Protein AF-A0A1Q7B4Y8-F1 (afdb_monomer_lite)

Structure (mmCIF, N/CA/C/O backbone):
data_AF-A0A1Q7B4Y8-F1
#
_entry.id   AF-A0A1Q7B4Y8-F1
#
loop_
_atom_site.group_PDB
_atom_site.id
_atom_site.type_symbol
_atom_site.label_atom_id
_atom_site.label_alt_id
_atom_site.label_comp_id
_atom_site.label_asym_id
_atom_site.label_entity_id
_atom_site.label_seq_id
_atom_site.pdbx_PDB_ins_code
_atom_site.Cartn_x
_atom_site.Cartn_y
_atom_site.Cartn_z
_atom_site.occupancy
_atom_site.B_iso_or_equiv
_atom_site.auth_seq_id
_atom_site.auth_comp_id
_atom_site.auth_asym_id
_atom_site.auth_atom_id
_atom_site.pdbx_PDB_model_num
ATOM 1 N N . MET A 1 1 ? -0.428 3.684 6.755 1.00 85.50 1 MET A N 1
ATOM 2 C CA . MET A 1 1 ? 0.853 3.391 6.069 1.00 85.50 1 MET A CA 1
ATOM 3 C C . MET A 1 1 ? 0.685 2.388 4.930 1.00 85.50 1 MET A C 1
ATOM 5 O O . MET A 1 1 ? 0.871 2.777 3.789 1.00 85.50 1 MET A O 1
ATOM 9 N N . VAL A 1 2 ? 0.308 1.123 5.188 1.00 94.19 2 VAL A N 1
ATOM 10 C CA . VAL A 1 2 ? 0.015 0.146 4.109 1.00 94.19 2 VAL A CA 1
ATOM 11 C C . VAL A 1 2 ? -1.157 0.606 3.240 1.00 94.19 2 VAL A C 1
ATOM 13 O O . VAL A 1 2 ? -1.044 0.617 2.018 1.00 94.19 2 VAL A O 1
ATOM 16 N N . TYR A 1 3 ? -2.246 1.049 3.875 1.00 95.25 3 TYR A N 1
ATOM 17 C CA . TYR A 1 3 ? -3.404 1.618 3.186 1.00 95.25 3 TYR A CA 1
ATOM 18 C C . TYR A 1 3 ? -3.018 2.764 2.246 1.00 95.25 3 TYR A C 1
ATOM 20 O O . TYR A 1 3 ? -3.350 2.728 1.067 1.00 95.25 3 TYR A O 1
ATOM 28 N N . ASP A 1 4 ? -2.235 3.725 2.741 1.00 94.75 4 ASP A N 1
ATOM 29 C CA . ASP A 1 4 ? -1.799 4.887 1.962 1.00 94.75 4 ASP A CA 1
ATOM 30 C C . ASP A 1 4 ? -1.002 4.469 0.723 1.00 94.75 4 ASP A C 1
ATOM 32 O O . ASP A 1 4 ? -1.268 4.954 -0.373 1.00 94.75 4 ASP A O 1
ATOM 36 N N . VAL A 1 5 ? -0.083 3.505 0.861 1.00 96.00 5 VAL A N 1
ATOM 37 C CA . VAL A 1 5 ? 0.650 2.947 -0.286 1.00 96.00 5 VAL A CA 1
ATOM 38 C C . VAL A 1 5 ? -0.314 2.312 -1.290 1.00 96.00 5 VAL A C 1
ATOM 40 O O . VAL A 1 5 ? -0.226 2.602 -2.481 1.00 96.00 5 VAL A O 1
ATOM 43 N N . LEU A 1 6 ? -1.273 1.498 -0.839 1.00 95.50 6 LEU A N 1
ATOM 44 C CA . LEU A 1 6 ? -2.258 0.862 -1.723 1.00 95.50 6 LEU A CA 1
ATOM 45 C C . LEU A 1 6 ? -3.207 1.868 -2.400 1.00 95.50 6 LEU A C 1
ATOM 47 O O . LEU A 1 6 ? -3.705 1.584 -3.491 1.00 95.50 6 LEU A O 1
ATOM 51 N N . CYS A 1 7 ? -3.439 3.031 -1.789 1.00 94.25 7 CYS A N 1
ATOM 52 C CA . CYS A 1 7 ? -4.194 4.141 -2.372 1.00 94.25 7 CYS A CA 1
ATOM 53 C C . CYS A 1 7 ? -3.372 4.919 -3.411 1.00 94.25 7 CYS A C 1
ATOM 55 O O . CYS A 1 7 ? -3.886 5.250 -4.476 1.00 94.25 7 CYS A O 1
ATOM 57 N N . VAL A 1 8 ? -2.077 5.159 -3.181 1.00 94.12 8 VAL A N 1
ATOM 58 C CA . VAL A 1 8 ? -1.213 5.860 -4.157 1.00 94.12 8 VAL A CA 1
ATOM 59 C C . VAL A 1 8 ? -1.120 5.103 -5.486 1.00 94.12 8 VAL A C 1
ATOM 61 O O . VAL A 1 8 ? -1.126 5.705 -6.569 1.00 94.12 8 VAL A O 1
ATOM 64 N N . VAL A 1 9 ? -1.070 3.772 -5.407 1.00 91.06 9 VAL A N 1
ATOM 65 C CA . VAL A 1 9 ? -0.946 2.867 -6.560 1.00 91.06 9 VAL A CA 1
ATOM 66 C C . VAL A 1 9 ? -2.313 2.588 -7.229 1.00 91.06 9 VAL A C 1
ATOM 68 O O . VAL A 1 9 ? -2.398 1.834 -8.194 1.00 91.06 9 VAL A O 1
ATOM 71 N N . GLN A 1 10 ? -3.402 3.218 -6.765 1.00 80.12 10 GLN A N 1
ATOM 72 C CA . GLN A 1 10 ? -4.763 3.013 -7.283 1.00 80.12 10 GLN A CA 1
ATOM 73 C C . GLN A 1 10 ? -4.984 3.581 -8.685 1.00 80.12 10 GLN A C 1
ATOM 75 O O . GLN A 1 10 ? -5.627 2.951 -9.518 1.00 80.12 10 GLN A O 1
ATOM 80 N N . VAL A 1 11 ? -4.489 4.794 -8.929 1.00 70.31 11 VAL A N 1
ATOM 81 C CA . VAL A 1 11 ? -4.833 5.563 -10.137 1.00 70.31 11 VAL A CA 1
ATOM 82 C C . VAL A 1 11 ? -3.977 5.146 -11.331 1.00 70.31 11 VAL A C 1
ATOM 84 O O . VAL A 1 11 ? -4.390 5.254 -12.481 1.00 70.31 11 VAL A O 1
ATOM 87 N N . ARG A 1 12 ? -2.743 4.727 -11.057 1.00 84.81 12 ARG A N 1
ATOM 88 C CA . ARG A 1 12 ? -1.720 4.388 -12.047 1.00 84.81 12 ARG A CA 1
ATOM 89 C C . ARG A 1 12 ? -0.507 3.802 -11.326 1.00 84.81 12 ARG A C 1
ATOM 91 O O . ARG A 1 12 ? -0.295 4.161 -10.159 1.00 84.81 12 ARG A O 1
ATOM 98 N N . PRO A 1 13 ? 0.310 2.991 -12.022 1.00 91.19 13 PRO A N 1
ATOM 99 C CA . PRO A 1 13 ? 1.602 2.562 -11.512 1.00 91.19 13 PRO A CA 1
ATOM 100 C C . PRO A 1 13 ? 2.393 3.736 -10.918 1.00 91.19 13 PRO A C 1
ATOM 102 O O . PRO A 1 13 ? 2.299 4.877 -11.389 1.00 91.19 13 PRO A O 1
ATOM 105 N N . ALA A 1 14 ? 3.127 3.483 -9.840 1.00 93.50 14 ALA A N 1
ATOM 106 C CA . ALA A 1 14 ? 3.824 4.531 -9.102 1.00 93.50 14 ALA A CA 1
ATOM 107 C C . ALA A 1 14 ? 5.276 4.148 -8.835 1.00 93.50 14 ALA A C 1
ATOM 109 O O . ALA A 1 14 ? 5.568 3.013 -8.479 1.00 93.50 14 ALA A O 1
ATOM 110 N N . SER A 1 15 ? 6.200 5.097 -8.964 1.00 94.38 15 SER A N 1
ATOM 111 C CA . SER A 1 15 ? 7.588 4.899 -8.542 1.00 94.38 15 SER A CA 1
ATOM 112 C C . SER A 1 15 ? 7.712 4.925 -7.011 1.00 94.38 15 SER A C 1
ATOM 114 O O . SER A 1 15 ? 6.892 5.544 -6.327 1.00 94.38 15 SER A O 1
ATOM 116 N N . LYS A 1 16 ? 8.784 4.328 -6.458 1.00 94.62 16 LYS A N 1
ATOM 117 C CA . LYS A 1 16 ? 9.088 4.389 -5.007 1.00 94.62 16 LYS A CA 1
ATOM 118 C C . LYS A 1 16 ? 9.090 5.834 -4.496 1.00 94.62 16 LYS A C 1
ATOM 120 O O . LYS A 1 16 ? 8.553 6.104 -3.429 1.00 94.62 16 LYS A O 1
ATOM 125 N N . TYR A 1 17 ? 9.640 6.763 -5.280 1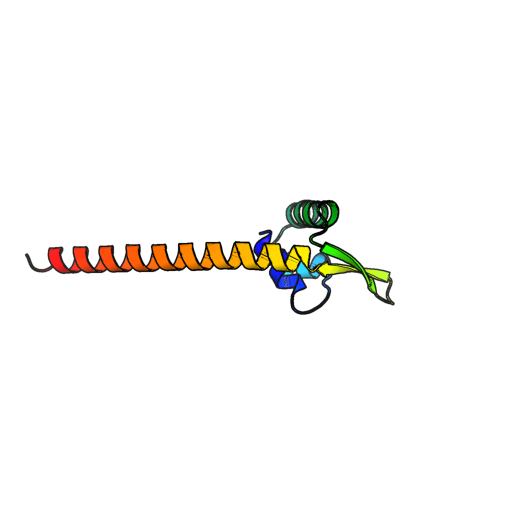.00 94.38 17 TYR A N 1
ATOM 126 C CA . TYR A 1 17 ? 9.686 8.181 -4.924 1.00 94.38 17 TYR A CA 1
ATOM 127 C C . TYR A 1 17 ? 8.289 8.797 -4.790 1.00 94.38 17 TYR A C 1
ATOM 129 O O . TYR A 1 17 ? 7.989 9.419 -3.775 1.00 94.38 17 TYR A O 1
ATOM 137 N N . ARG A 1 18 ? 7.400 8.572 -5.767 1.00 93.94 18 ARG A N 1
ATOM 138 C CA . ARG A 1 18 ? 6.022 9.080 -5.703 1.00 93.94 18 ARG A CA 1
ATOM 139 C C . ARG A 1 18 ? 5.272 8.512 -4.496 1.0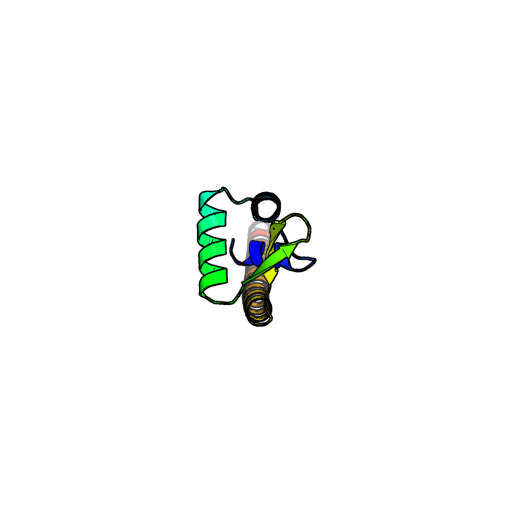0 93.94 18 ARG A C 1
ATOM 141 O O . ARG A 1 18 ? 4.586 9.256 -3.803 1.00 93.94 18 ARG A O 1
ATOM 148 N N . ILE A 1 19 ? 5.459 7.221 -4.217 1.00 95.44 19 ILE A N 1
ATOM 149 C CA . ILE A 1 19 ? 4.889 6.557 -3.038 1.00 95.44 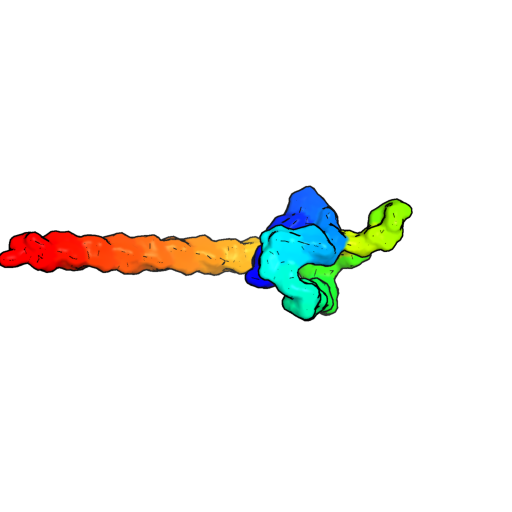19 ILE A CA 1
ATOM 150 C C . ILE A 1 19 ? 5.390 7.211 -1.749 1.00 95.44 19 ILE A C 1
ATOM 152 O O . ILE A 1 19 ? 4.580 7.537 -0.889 1.00 95.44 19 ILE A O 1
ATOM 156 N N . MET A 1 20 ? 6.695 7.466 -1.628 1.00 96.69 20 MET A N 1
ATOM 157 C CA . MET A 1 20 ? 7.262 8.161 -0.467 1.00 96.69 20 MET A CA 1
ATOM 158 C C . MET A 1 20 ? 6.636 9.543 -0.257 1.00 96.69 20 MET A C 1
ATOM 160 O O . MET A 1 20 ? 6.252 9.873 0.863 1.00 96.69 20 MET A O 1
ATOM 164 N N . CYS A 1 21 ? 6.499 10.333 -1.325 1.00 95.56 21 CYS A N 1
ATOM 165 C CA . CYS A 1 21 ? 5.942 11.681 -1.246 1.00 95.56 21 CYS A CA 1
ATOM 166 C C . CYS A 1 21 ? 4.453 11.686 -0.870 1.00 95.56 21 CYS A C 1
ATOM 168 O O . CYS A 1 21 ? 4.059 12.405 0.045 1.00 95.56 21 CYS A O 1
ATOM 170 N N . GLU A 1 22 ? 3.627 10.889 -1.552 1.00 95.19 22 GLU A N 1
ATOM 171 C CA . GLU A 1 22 ? 2.170 10.911 -1.363 1.00 95.19 22 GLU A CA 1
ATOM 172 C C . GLU A 1 22 ? 1.739 10.191 -0.074 1.00 95.19 22 GLU A C 1
ATOM 174 O O . GLU A 1 22 ? 0.877 10.692 0.646 1.00 95.19 22 GLU A O 1
ATOM 179 N N . ALA A 1 23 ? 2.385 9.073 0.279 1.00 95.12 23 ALA A N 1
ATOM 180 C CA . ALA A 1 23 ? 2.114 8.346 1.524 1.00 95.12 23 ALA A CA 1
ATOM 181 C C . ALA A 1 23 ? 2.898 8.893 2.735 1.00 95.12 23 ALA A C 1
ATOM 183 O O . ALA A 1 23 ? 2.816 8.325 3.825 1.00 95.12 23 ALA A O 1
ATOM 184 N N . LYS A 1 24 ? 3.659 9.987 2.559 1.00 96.62 24 LYS A N 1
ATOM 185 C CA . LYS A 1 24 ? 4.463 10.653 3.603 1.00 96.62 24 LYS A CA 1
ATOM 186 C C . LYS A 1 24 ? 5.403 9.690 4.341 1.00 96.62 24 LYS A C 1
ATOM 188 O O . LYS A 1 24 ? 5.515 9.721 5.565 1.00 96.62 24 LYS A O 1
ATOM 193 N N . LEU A 1 25 ? 6.075 8.825 3.584 1.00 96.19 25 LEU A N 1
ATOM 194 C CA . LEU A 1 25 ? 6.989 7.812 4.107 1.00 96.19 25 LEU A CA 1
ATOM 195 C C . LEU A 1 25 ? 8.440 8.254 3.945 1.00 96.19 25 LEU A C 1
ATOM 197 O O . LEU A 1 25 ? 8.837 8.772 2.899 1.00 96.19 25 LEU A O 1
ATOM 201 N N . ASN A 1 26 ? 9.265 7.963 4.949 1.00 96.62 26 ASN A N 1
ATOM 202 C CA . ASN A 1 26 ? 10.711 8.003 4.762 1.00 96.62 26 ASN A CA 1
ATOM 203 C C . ASN A 1 26 ? 11.194 6.796 3.930 1.00 96.62 26 ASN A C 1
ATOM 205 O O . ASN A 1 26 ? 10.442 5.858 3.654 1.00 96.62 26 ASN A O 1
ATOM 209 N N . PHE A 1 27 ? 12.465 6.820 3.523 1.00 94.88 27 PHE A N 1
ATOM 210 C CA . PHE A 1 27 ? 13.030 5.793 2.645 1.00 94.88 27 PHE A CA 1
ATOM 211 C C . PHE A 1 27 ? 12.917 4.376 3.223 1.00 94.88 27 PHE A C 1
ATOM 213 O O . PHE A 1 27 ? 12.513 3.465 2.501 1.00 94.88 27 PHE A O 1
ATOM 220 N N . LEU A 1 28 ? 13.238 4.204 4.510 1.00 96.69 28 LEU A N 1
ATOM 221 C CA . LEU A 1 28 ? 13.249 2.901 5.177 1.00 96.69 28 LEU A CA 1
ATOM 222 C C . LEU A 1 28 ? 11.829 2.345 5.338 1.00 96.69 28 LEU A C 1
ATOM 224 O O . LEU A 1 28 ? 11.586 1.168 5.086 1.00 96.69 28 LEU A O 1
ATOM 228 N N . GLN A 1 29 ? 10.874 3.206 5.694 1.00 97.19 29 GLN A N 1
ATOM 229 C CA . GLN A 1 29 ? 9.460 2.840 5.770 1.00 97.19 29 GLN A CA 1
ATOM 230 C C . GLN A 1 29 ? 8.927 2.402 4.407 1.00 97.19 29 GLN A C 1
ATOM 232 O O . GLN A 1 29 ? 8.275 1.365 4.306 1.00 97.19 29 GLN A O 1
ATOM 237 N N . ALA A 1 30 ? 9.214 3.175 3.356 1.00 96.69 30 ALA A N 1
ATOM 238 C CA . ALA A 1 30 ? 8.793 2.826 2.008 1.00 96.69 30 ALA A CA 1
ATOM 239 C C . ALA A 1 30 ? 9.430 1.513 1.547 1.00 96.69 30 ALA A C 1
ATOM 241 O O . ALA A 1 30 ? 8.742 0.676 0.983 1.00 96.69 30 ALA A O 1
ATOM 242 N N . GLU A 1 31 ? 10.716 1.300 1.811 1.00 96.19 31 GLU A N 1
ATOM 243 C CA . GLU A 1 31 ? 11.399 0.053 1.465 1.00 96.19 31 GLU A CA 1
ATOM 244 C C . GLU A 1 31 ? 10.781 -1.169 2.145 1.00 96.19 31 GLU A C 1
ATOM 246 O O . GLU A 1 31 ? 10.419 -2.123 1.459 1.00 96.19 31 GLU A O 1
ATOM 251 N N . GLY A 1 32 ? 10.582 -1.109 3.464 1.00 97.75 32 GLY A N 1
ATOM 252 C CA . GLY A 1 32 ? 9.988 -2.212 4.218 1.00 97.75 32 GLY A CA 1
ATOM 253 C C . GLY A 1 32 ? 8.563 -2.532 3.768 1.00 97.75 32 GLY A C 1
ATOM 254 O O . GLY A 1 32 ? 8.232 -3.694 3.547 1.00 97.75 32 GLY A O 1
ATOM 255 N N . ILE A 1 33 ? 7.725 -1.508 3.573 1.00 97.50 33 ILE A N 1
ATOM 256 C CA . ILE A 1 33 ? 6.331 -1.702 3.145 1.00 97.50 33 ILE A CA 1
ATOM 257 C C . ILE A 1 33 ? 6.261 -2.237 1.715 1.00 97.50 33 ILE A C 1
ATOM 259 O O . ILE A 1 33 ? 5.466 -3.133 1.439 1.00 97.50 33 ILE A O 1
ATOM 263 N N . LEU A 1 34 ? 7.077 -1.707 0.802 1.00 97.12 34 LEU A N 1
ATOM 264 C CA . LEU A 1 34 ? 7.074 -2.152 -0.589 1.00 97.12 34 LEU A CA 1
ATOM 265 C C . LEU A 1 34 ? 7.576 -3.589 -0.712 1.00 97.12 34 LEU A C 1
ATOM 267 O O . LEU A 1 34 ? 6.944 -4.357 -1.432 1.00 97.12 34 LEU A O 1
ATOM 271 N N . SER A 1 35 ? 8.636 -3.969 0.014 1.00 97.62 35 SER A N 1
ATOM 272 C CA . SER A 1 35 ? 9.084 -5.369 0.063 1.00 97.62 35 SER A CA 1
ATOM 273 C C . SER A 1 35 ? 7.975 -6.262 0.601 1.00 97.62 35 SER A C 1
ATOM 275 O O . SER A 1 35 ? 7.551 -7.178 -0.088 1.00 97.62 35 SER A O 1
ATOM 277 N N . PHE A 1 36 ? 7.406 -5.924 1.762 1.00 97.62 36 PHE A N 1
ATOM 278 C CA . PHE A 1 36 ? 6.321 -6.696 2.363 1.00 97.62 36 PHE A CA 1
ATOM 279 C C . PHE A 1 36 ? 5.144 -6.913 1.399 1.00 97.62 36 PHE A C 1
ATOM 281 O O . PHE A 1 36 ? 4.641 -8.030 1.274 1.00 97.62 36 PHE A O 1
ATOM 288 N N . LEU A 1 37 ? 4.700 -5.865 0.701 1.00 97.56 37 LEU A N 1
ATOM 289 C CA . LEU A 1 37 ? 3.575 -5.965 -0.226 1.00 97.56 37 LEU A CA 1
ATOM 290 C C . LEU A 1 37 ? 3.920 -6.729 -1.511 1.00 97.56 37 LEU A C 1
ATOM 292 O O . LEU A 1 37 ? 3.042 -7.409 -2.041 1.00 97.56 37 LEU A O 1
ATOM 296 N N . LEU A 1 38 ? 5.160 -6.641 -2.002 1.00 97.31 38 LEU A N 1
ATOM 297 C CA . LEU A 1 38 ? 5.645 -7.448 -3.125 1.00 97.31 38 LEU A CA 1
ATOM 298 C C . LEU A 1 38 ? 5.738 -8.929 -2.743 1.00 97.31 38 LEU A C 1
ATOM 300 O O . LEU A 1 38 ? 5.151 -9.771 -3.417 1.00 97.31 38 LEU A O 1
ATOM 304 N N . ASP A 1 39 ? 6.401 -9.235 -1.628 1.00 98.12 39 ASP A N 1
ATOM 305 C CA . ASP A 1 39 ? 6.648 -10.600 -1.147 1.00 98.12 39 ASP A CA 1
ATOM 306 C C . ASP A 1 39 ? 5.337 -11.352 -0.864 1.00 98.12 39 ASP A C 1
ATOM 308 O O . ASP A 1 39 ? 5.258 -12.572 -0.989 1.00 98.12 39 ASP A O 1
ATOM 312 N N . ASN A 1 40 ? 4.275 -10.612 -0.531 1.00 97.88 40 ASN A N 1
ATOM 313 C CA . ASN A 1 40 ? 2.941 -11.156 -0.286 1.00 97.88 40 ASN A CA 1
ATOM 314 C C . ASN A 1 40 ? 1.986 -11.032 -1.492 1.00 97.88 40 ASN A C 1
ATOM 316 O O . ASN A 1 40 ? 0.808 -11.387 -1.374 1.00 97.88 40 ASN A O 1
ATOM 320 N N . GLY A 1 41 ? 2.449 -10.551 -2.650 1.00 97.44 41 GLY A N 1
ATOM 321 C CA . GLY A 1 41 ? 1.671 -10.486 -3.896 1.00 97.44 41 GLY A CA 1
ATOM 322 C C . GLY A 1 41 ? 0.542 -9.449 -3.904 1.00 97.44 41 GLY A C 1
ATOM 323 O O . GLY A 1 41 ? -0.421 -9.582 -4.659 1.00 97.44 41 GLY A O 1
ATOM 324 N N . HIS A 1 42 ? 0.612 -8.431 -3.047 1.00 97.56 42 HIS A N 1
ATOM 325 C CA . HIS A 1 42 ? -0.311 -7.288 -3.053 1.00 97.56 42 HIS A CA 1
ATOM 326 C C . HIS A 1 42 ? 0.130 -6.189 -4.027 1.00 97.56 42 HIS A C 1
ATOM 328 O O . HIS A 1 42 ? -0.694 -5.403 -4.500 1.00 97.56 42 HIS A O 1
ATOM 334 N N . LEU A 1 43 ? 1.423 -6.147 -4.340 1.00 97.06 43 LEU A N 1
ATOM 335 C CA . LEU A 1 43 ? 1.987 -5.348 -5.417 1.00 97.06 43 LEU A CA 1
ATOM 336 C C . LEU A 1 43 ? 2.733 -6.256 -6.397 1.00 97.06 43 LEU A C 1
ATOM 338 O O . LEU A 1 43 ? 3.188 -7.339 -6.041 1.00 97.06 43 LEU A O 1
ATOM 342 N N . GLU A 1 44 ? 2.901 -5.758 -7.611 1.00 95.56 44 GLU A N 1
ATOM 343 C CA . GLU A 1 44 ? 3.763 -6.291 -8.657 1.00 95.56 44 GLU A CA 1
ATOM 344 C C . GLU A 1 44 ? 4.704 -5.189 -9.143 1.00 95.56 44 GLU A C 1
ATOM 346 O O . GLU A 1 44 ? 4.397 -3.995 -9.058 1.00 95.56 44 GLU A O 1
ATOM 351 N N . LEU A 1 45 ? 5.870 -5.585 -9.650 1.00 93.44 45 LEU A N 1
ATOM 352 C CA . LEU A 1 45 ? 6.855 -4.660 -10.190 1.00 93.44 45 LEU A CA 1
ATOM 353 C C . LEU A 1 45 ? 6.726 -4.602 -11.717 1.00 93.44 45 LEU A C 1
ATOM 355 O O . LEU A 1 45 ? 7.058 -5.557 -12.414 1.00 93.44 45 LEU A O 1
ATOM 359 N N . GLY A 1 46 ? 6.275 -3.464 -12.231 1.00 87.25 46 GLY A N 1
ATOM 360 C CA . GLY A 1 46 ? 6.310 -3.128 -13.648 1.00 87.25 46 GLY A CA 1
ATOM 361 C C . GLY A 1 46 ? 7.602 -2.403 -14.028 1.00 87.25 46 GLY A C 1
ATOM 362 O O . GLY A 1 46 ? 8.211 -1.689 -13.224 1.00 87.25 46 GLY A O 1
ATOM 363 N N . LEU A 1 47 ? 8.009 -2.559 -15.285 1.00 81.31 47 LEU A N 1
ATOM 364 C CA . LEU A 1 47 ? 9.055 -1.748 -15.903 1.00 81.31 47 LEU A CA 1
ATOM 365 C C . LEU A 1 47 ? 8.410 -0.834 -16.938 1.00 81.31 47 LEU A C 1
ATOM 367 O O . LEU A 1 47 ? 7.752 -1.311 -17.858 1.00 81.31 47 LEU A O 1
ATOM 371 N N . ARG A 1 48 ? 8.622 0.477 -16.800 1.00 76.50 48 ARG A N 1
ATOM 372 C CA . ARG A 1 48 ? 8.343 1.415 -17.891 1.00 76.50 48 ARG A CA 1
ATOM 373 C C . ARG A 1 48 ? 9.429 1.354 -18.956 1.00 76.50 48 ARG A C 1
ATOM 375 O O . ARG A 1 48 ? 10.572 0.998 -18.671 1.00 76.50 48 ARG A O 1
ATOM 382 N N . ASP A 1 49 ? 9.093 1.844 -20.147 1.00 74.31 49 ASP A N 1
ATOM 383 C CA . ASP A 1 49 ? 9.996 1.969 -21.302 1.00 74.31 49 ASP A CA 1
ATOM 384 C C . ASP A 1 49 ? 11.307 2.713 -20.983 1.00 74.31 49 ASP A C 1
ATOM 386 O O . ASP A 1 49 ? 12.347 2.468 -21.590 1.00 74.31 49 ASP A O 1
ATOM 390 N N . ASN A 1 50 ? 11.295 3.585 -19.972 1.00 76.69 50 ASN A N 1
ATOM 391 C CA . ASN A 1 50 ? 12.459 4.330 -19.489 1.00 76.69 50 ASN A CA 1
ATOM 392 C C . ASN A 1 50 ? 13.266 3.610 -18.384 1.00 76.69 50 ASN A C 1
ATOM 394 O O . ASN A 1 50 ? 14.077 4.246 -17.713 1.00 76.69 50 ASN A O 1
ATOM 398 N N . ARG A 1 51 ? 13.043 2.305 -18.168 1.00 79.44 51 ARG A N 1
ATOM 399 C CA . ARG A 1 51 ? 13.685 1.467 -17.131 1.00 79.44 51 ARG A CA 1
ATOM 400 C C . ARG A 1 51 ? 13.414 1.897 -15.685 1.00 79.44 51 ARG A C 1
ATOM 402 O O . ARG A 1 51 ? 14.097 1.438 -14.768 1.00 79.44 51 ARG A O 1
ATOM 409 N N . VAL A 1 52 ? 12.415 2.745 -15.450 1.00 83.75 52 VAL A N 1
ATOM 410 C CA . VAL A 1 52 ? 11.985 3.082 -14.092 1.00 83.75 52 VAL A CA 1
ATOM 411 C C . VAL A 1 52 ? 11.094 1.961 -13.562 1.00 83.75 52 VAL A C 1
ATOM 413 O O . VAL A 1 52 ? 10.132 1.555 -14.214 1.00 83.75 52 VAL A O 1
ATOM 416 N N . LYS A 1 53 ? 11.430 1.464 -12.366 1.00 89.19 53 LYS A N 1
ATOM 417 C CA . LYS A 1 53 ? 10.603 0.509 -11.621 1.00 89.19 53 LYS A CA 1
ATOM 418 C C . LYS A 1 53 ? 9.341 1.211 -11.131 1.00 89.19 53 LYS A C 1
ATOM 420 O O . LYS A 1 53 ? 9.429 2.178 -10.367 1.00 89.19 53 LYS A O 1
ATOM 425 N N . GLU A 1 54 ? 8.190 0.697 -11.531 1.00 93.88 54 GLU A N 1
ATOM 426 C CA . GLU A 1 54 ? 6.892 1.145 -11.043 1.00 93.88 54 GLU A CA 1
ATOM 427 C C . GLU A 1 54 ? 6.195 0.000 -10.321 1.00 93.88 54 GLU A C 1
ATOM 429 O O . GLU A 1 54 ? 6.244 -1.150 -10.739 1.00 93.88 54 GLU A O 1
ATOM 434 N N . TYR A 1 55 ? 5.555 0.320 -9.211 1.00 95.19 55 TYR A N 1
ATOM 435 C CA . TYR A 1 55 ? 4.744 -0.616 -8.461 1.00 95.19 55 TYR A CA 1
ATOM 436 C C . TYR A 1 55 ? 3.331 -0.550 -9.015 1.00 95.19 55 TYR A C 1
ATOM 438 O O . TYR A 1 55 ? 2.795 0.540 -9.230 1.00 95.19 55 TYR A O 1
ATOM 446 N N . VAL A 1 56 ? 2.750 -1.717 -9.244 1.00 94.44 56 VAL A N 1
ATOM 447 C CA . VAL A 1 56 ? 1.383 -1.912 -9.710 1.00 94.44 56 VAL A CA 1
ATOM 448 C C . VAL A 1 56 ? 0.652 -2.696 -8.641 1.00 94.44 56 VAL A C 1
ATOM 450 O O . VAL A 1 56 ? 1.207 -3.604 -8.035 1.00 94.44 56 VAL A O 1
ATOM 453 N N . ARG A 1 57 ? -0.592 -2.333 -8.368 1.00 95.00 57 ARG A N 1
ATOM 454 C CA . ARG A 1 57 ? -1.398 -3.026 -7.373 1.00 95.00 57 ARG A CA 1
ATOM 455 C C . ARG A 1 57 ? -2.125 -4.191 -8.021 1.00 95.00 57 ARG A C 1
ATOM 457 O O . ARG A 1 57 ? -2.779 -4.015 -9.045 1.00 95.00 57 ARG A O 1
ATOM 464 N N . THR A 1 58 ? -2.024 -5.357 -7.401 1.00 96.12 58 THR A N 1
ATOM 465 C CA . THR A 1 58 ? -2.683 -6.576 -7.879 1.00 96.12 58 THR A CA 1
ATOM 466 C C . THR A 1 58 ? -4.154 -6.601 -7.450 1.00 96.12 58 THR A C 1
ATOM 468 O O . THR A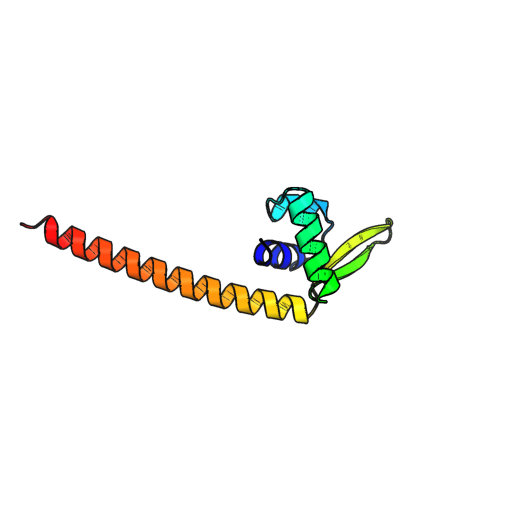 1 58 ? -4.545 -5.843 -6.554 1.00 96.12 58 THR A O 1
ATOM 471 N N . PRO A 1 59 ? -4.983 -7.510 -7.995 1.00 96.44 59 PRO A N 1
ATOM 472 C CA . PRO A 1 59 ? -6.324 -7.756 -7.461 1.00 96.44 59 PRO A CA 1
ATOM 473 C C . PRO A 1 59 ? -6.314 -8.082 -5.959 1.00 96.44 59 PRO A C 1
ATOM 475 O O . PRO A 1 59 ? -7.130 -7.559 -5.207 1.00 96.44 59 PRO A O 1
ATOM 478 N N . LYS A 1 60 ? -5.326 -8.861 -5.491 1.00 97.19 60 LYS A N 1
ATOM 479 C CA . LYS A 1 60 ? -5.131 -9.170 -4.064 1.00 97.19 60 LYS A CA 1
ATOM 480 C C . LYS A 1 60 ? -4.794 -7.918 -3.244 1.00 97.19 60 LYS A C 1
ATOM 482 O O . LYS A 1 60 ? -5.219 -7.786 -2.096 1.00 97.19 60 LYS A O 1
ATOM 487 N N . GLY A 1 61 ? -4.016 -6.995 -3.808 1.00 96.94 61 GLY A N 1
ATOM 488 C CA . GLY A 1 61 ? -3.746 -5.687 -3.213 1.00 96.94 61 GLY A CA 1
ATOM 489 C C . GLY A 1 61 ? -4.989 -4.804 -3.120 1.00 96.94 61 GLY A C 1
ATOM 490 O O . GLY A 1 61 ? -5.171 -4.124 -2.112 1.00 96.94 61 GLY A O 1
ATOM 491 N N . GLU A 1 62 ? -5.866 -4.843 -4.127 1.00 96.12 62 GLU A N 1
ATOM 492 C CA . GLU A 1 62 ? -7.141 -4.117 -4.088 1.00 96.12 62 GLU A CA 1
ATOM 493 C C . GLU A 1 62 ? -8.087 -4.681 -3.028 1.00 96.12 62 GLU A C 1
ATOM 495 O O . GLU A 1 62 ? -8.652 -3.905 -2.262 1.00 96.12 62 GLU A O 1
ATOM 500 N N . SER A 1 63 ? -8.197 -6.007 -2.904 1.00 97.31 63 SER A N 1
ATOM 501 C CA . SER A 1 63 ? -8.993 -6.619 -1.833 1.00 97.31 63 SER A CA 1
ATOM 502 C C . SER A 1 63 ? -8.504 -6.189 -0.448 1.00 97.31 63 SER A C 1
ATOM 504 O O . SER A 1 63 ? -9.306 -5.768 0.379 1.00 97.31 63 SER A O 1
ATOM 506 N N . LEU A 1 64 ? -7.186 -6.225 -0.203 1.00 97.12 64 LEU A N 1
ATOM 507 C CA . LEU A 1 64 ? -6.617 -5.771 1.071 1.00 97.12 64 LEU A CA 1
ATOM 508 C C . LEU A 1 64 ? -6.927 -4.292 1.342 1.00 97.12 64 LEU A C 1
ATOM 510 O O . LEU A 1 64 ? -7.290 -3.941 2.462 1.00 97.12 64 LEU A O 1
ATOM 514 N N . ARG A 1 65 ? -6.804 -3.426 0.329 1.00 96.56 65 ARG A N 1
ATOM 515 C CA . ARG A 1 65 ? -7.166 -2.010 0.463 1.00 96.56 65 ARG A CA 1
ATOM 516 C C . ARG A 1 65 ? -8.634 -1.855 0.863 1.00 96.56 65 ARG A C 1
ATOM 518 O O . ARG A 1 65 ? -8.911 -1.077 1.769 1.00 96.56 65 ARG A O 1
ATOM 525 N N . GLY A 1 66 ? -9.537 -2.577 0.195 1.00 96.62 66 GLY A N 1
ATOM 526 C CA . GLY A 1 66 ? -10.973 -2.556 0.478 1.00 96.62 66 GLY A CA 1
ATOM 527 C C . GLY A 1 66 ? -11.276 -2.925 1.928 1.00 96.62 66 GLY A C 1
ATOM 528 O O . GLY A 1 66 ? -11.910 -2.145 2.626 1.00 96.62 66 GLY A O 1
ATOM 529 N N . PHE A 1 67 ? -10.714 -4.032 2.419 1.00 97.12 67 PHE A N 1
ATOM 530 C CA . PHE A 1 67 ? -10.889 -4.438 3.818 1.00 97.12 67 PHE A CA 1
ATOM 531 C C . PHE A 1 67 ? -10.381 -3.394 4.813 1.00 97.12 67 PHE A C 1
ATOM 533 O O . PHE A 1 67 ? -11.028 -3.133 5.823 1.00 97.12 6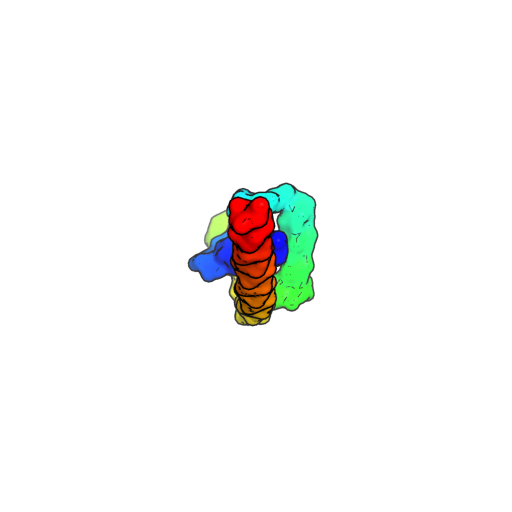7 PHE A O 1
ATOM 540 N N . ILE A 1 68 ? -9.224 -2.778 4.543 1.00 96.38 68 ILE A N 1
ATOM 541 C CA . ILE A 1 68 ? -8.715 -1.724 5.426 1.00 96.38 68 ILE A CA 1
ATOM 542 C C . ILE A 1 68 ? -9.639 -0.499 5.390 1.00 96.38 68 ILE A C 1
ATOM 544 O O . ILE A 1 68 ? -9.892 0.074 6.445 1.00 96.38 68 ILE A O 1
ATOM 548 N N . ALA A 1 69 ? -10.163 -0.122 4.216 1.00 95.44 69 ALA A N 1
ATOM 549 C CA . ALA A 1 69 ? -11.106 0.989 4.082 1.00 95.44 69 ALA A CA 1
ATOM 550 C C . ALA A 1 69 ? -12.385 0.753 4.896 1.00 95.44 69 ALA A C 1
ATOM 552 O O . ALA A 1 69 ? -12.787 1.633 5.646 1.00 95.44 69 ALA A O 1
ATOM 553 N N . GLU A 1 70 ? -12.970 -0.444 4.818 1.00 96.44 70 GLU A N 1
ATOM 554 C CA . GLU A 1 70 ? -14.174 -0.801 5.581 1.00 96.44 70 GLU A CA 1
ATOM 555 C C . GLU A 1 70 ? -13.954 -0.678 7.094 1.00 96.44 70 GLU A C 1
ATOM 557 O O . GLU A 1 70 ? -14.770 -0.087 7.802 1.00 96.44 70 GLU A O 1
ATOM 562 N N . VAL A 1 71 ? -12.817 -1.175 7.593 1.00 95.19 71 VAL A N 1
ATOM 563 C CA . VAL A 1 71 ? -12.450 -1.038 9.011 1.00 95.19 71 VAL A CA 1
ATOM 564 C C . VAL A 1 71 ? -12.251 0.432 9.389 1.00 95.19 71 VAL A C 1
ATOM 566 O O . VAL A 1 71 ? -12.645 0.850 10.478 1.00 95.19 71 VAL A O 1
ATOM 569 N N . GLN A 1 72 ? -11.643 1.228 8.507 1.00 92.56 72 GLN A N 1
ATOM 570 C CA . GLN A 1 72 ? -11.428 2.658 8.729 1.00 92.56 72 GLN A CA 1
ATOM 571 C C . GLN A 1 72 ? -12.767 3.410 8.824 1.00 92.56 72 GLN A C 1
ATOM 573 O O . GLN A 1 72 ? -12.967 4.178 9.765 1.00 92.56 72 GLN A O 1
ATOM 578 N N . ASP A 1 73 ? -13.701 3.117 7.919 1.00 92.00 73 ASP A N 1
ATOM 579 C CA . ASP A 1 73 ? -15.044 3.702 7.891 1.00 92.00 73 ASP A CA 1
ATOM 580 C C . ASP A 1 73 ? -15.850 3.332 9.150 1.00 92.00 73 ASP A C 1
ATOM 582 O O . ASP A 1 73 ? -16.536 4.179 9.735 1.00 92.00 73 ASP A O 1
ATOM 586 N N . GLU A 1 74 ? -15.746 2.082 9.619 1.00 94.38 74 GLU A N 1
ATOM 587 C CA . GLU A 1 74 ? -16.383 1.646 10.865 1.00 94.38 74 GLU A CA 1
ATOM 588 C C . GLU A 1 74 ? -15.826 2.406 12.079 1.00 94.38 74 GLU A C 1
ATOM 590 O O . GLU A 1 74 ? -16.589 2.931 12.899 1.00 94.38 74 GLU A O 1
ATOM 595 N N . LEU A 1 75 ? -14.498 2.519 12.178 1.00 91.44 75 LEU A N 1
ATOM 596 C CA . LEU A 1 75 ? -13.828 3.247 13.258 1.00 91.44 75 LEU A CA 1
ATOM 597 C C . LEU A 1 75 ? -14.205 4.733 13.271 1.00 91.44 75 LEU A C 1
ATOM 599 O O . LEU A 1 75 ? -14.491 5.287 14.339 1.00 91.44 75 LEU A O 1
ATOM 603 N N . ASP A 1 76 ? -14.256 5.368 12.103 1.00 89.75 76 ASP A N 1
ATOM 604 C CA . ASP A 1 76 ? -14.663 6.765 11.971 1.00 89.75 76 ASP A CA 1
ATOM 605 C C . ASP A 1 76 ? -16.124 6.953 12.404 1.00 89.75 76 ASP A C 1
ATOM 607 O O . ASP A 1 76 ? -16.446 7.873 13.168 1.00 89.75 76 ASP A O 1
ATOM 611 N N . GLY A 1 77 ? -17.005 6.021 12.028 1.00 87.81 77 GLY A N 1
ATOM 612 C CA . GLY A 1 77 ? -18.393 5.989 12.486 1.00 87.81 77 GLY A CA 1
ATOM 613 C C . GLY A 1 77 ? -18.526 5.884 14.010 1.00 87.81 77 GLY A C 1
ATOM 614 O O . GLY A 1 77 ? -19.328 6.603 14.621 1.00 87.81 77 GLY A O 1
ATOM 615 N N . LEU A 1 78 ? -17.726 5.029 14.652 1.00 89.62 78 LEU A N 1
ATOM 616 C CA . LEU A 1 78 ? -17.694 4.893 16.113 1.00 89.62 78 LEU A CA 1
ATOM 617 C C . LEU A 1 78 ? -17.172 6.163 16.795 1.00 89.62 78 LEU A C 1
ATOM 619 O O . LEU A 1 78 ? -17.744 6.609 17.795 1.00 89.62 78 LEU A O 1
ATOM 623 N N . SER A 1 79 ? -16.127 6.776 16.239 1.00 82.38 79 SER A N 1
ATOM 624 C CA . SER A 1 79 ? -15.547 8.020 16.747 1.00 82.38 79 SER A CA 1
ATOM 625 C C . SER A 1 79 ? -16.564 9.164 16.728 1.00 82.38 79 SER A C 1
ATOM 627 O O . SER A 1 79 ? -16.781 9.831 17.746 1.00 82.38 79 SER A O 1
ATOM 629 N N . ILE A 1 80 ? -17.281 9.335 15.612 1.00 80.75 80 ILE A N 1
ATOM 630 C CA . ILE A 1 80 ? -18.331 10.354 15.465 1.00 80.75 80 ILE A CA 1
ATOM 631 C C . ILE A 1 80 ? -19.440 10.154 16.504 1.00 80.75 80 ILE A C 1
ATOM 633 O O . ILE A 1 80 ? -19.831 11.108 17.188 1.00 80.75 80 ILE A O 1
ATOM 637 N N . ARG A 1 81 ? -19.912 8.914 16.693 1.00 78.50 81 ARG A N 1
ATOM 638 C CA . ARG A 1 81 ? -20.927 8.597 17.715 1.00 78.50 81 ARG A CA 1
ATOM 639 C C . ARG A 1 81 ? -20.430 8.908 19.127 1.00 78.50 81 ARG A C 1
ATOM 641 O O . ARG A 1 81 ? -21.166 9.496 19.920 1.00 78.50 81 ARG A O 1
ATOM 648 N N . ALA A 1 82 ? -19.180 8.567 19.435 1.00 77.69 82 ALA A N 1
ATOM 649 C CA . ALA A 1 82 ? -18.569 8.825 20.737 1.00 77.69 82 ALA A CA 1
ATOM 650 C C . ALA A 1 82 ? -18.326 10.321 21.014 1.00 77.69 82 ALA A C 1
ATOM 652 O O . ALA A 1 82 ? -18.294 10.741 22.173 1.00 77.69 82 ALA A O 1
ATOM 653 N N . MET A 1 83 ? -18.121 11.141 19.982 1.00 75.38 83 MET A N 1
ATOM 654 C CA . MET A 1 83 ? -18.033 12.599 20.123 1.00 75.38 83 MET A CA 1
ATOM 655 C C . MET A 1 83 ? -19.415 13.228 20.314 1.00 75.38 83 MET A C 1
ATOM 657 O O . MET A 1 83 ? -19.590 14.066 21.197 1.00 75.38 83 MET A O 1
ATOM 661 N N . SER A 1 84 ? -20.411 12.788 19.540 1.00 72.75 84 SER A N 1
ATOM 662 C CA . SER A 1 84 ? -21.794 13.258 19.663 1.00 72.75 84 SER A CA 1
ATOM 663 C C . SER A 1 84 ? -22.353 13.018 21.071 1.00 72.75 84 SER A C 1
ATOM 665 O O . SER A 1 84 ? -22.888 13.938 21.695 1.00 72.75 84 SER A O 1
ATOM 667 N N . SER A 1 85 ? -22.145 11.825 21.637 1.00 71.69 85 SER A N 1
ATOM 668 C CA . SER A 1 85 ? -22.594 11.503 22.998 1.00 71.69 85 SER A CA 1
ATOM 669 C C . SER A 1 85 ? -21.932 12.378 24.074 1.00 71.69 85 SER A C 1
ATOM 671 O O . SER A 1 85 ? -22.612 12.830 24.999 1.00 71.69 85 SER A O 1
ATOM 673 N N . ARG A 1 86 ? -20.635 12.687 23.927 1.00 75.75 86 ARG A N 1
ATOM 674 C CA . ARG A 1 86 ? -19.893 13.602 24.815 1.00 75.75 86 ARG A CA 1
ATOM 675 C C . ARG A 1 86 ? -20.383 15.049 24.724 1.00 75.75 86 ARG A C 1
ATOM 677 O O . ARG A 1 86 ? -20.472 15.734 25.739 1.00 75.75 86 ARG A O 1
ATOM 684 N N . LEU A 1 87 ? -20.737 15.524 23.533 1.00 72.00 87 LEU A N 1
ATOM 685 C CA . LEU A 1 87 ? -21.301 16.866 23.363 1.00 72.00 87 LEU A CA 1
ATOM 686 C C . LEU A 1 87 ? -22.695 16.978 24.001 1.00 72.00 87 LEU A C 1
ATOM 688 O O . LEU A 1 87 ? -22.993 17.971 24.668 1.00 72.00 87 LEU A O 1
ATOM 692 N N . HIS A 1 88 ? -23.525 15.938 23.877 1.00 65.19 88 HIS A N 1
ATOM 693 C CA . HIS A 1 88 ? -24.836 15.891 24.528 1.00 65.19 88 HIS A CA 1
ATOM 694 C C . HIS A 1 88 ? -24.753 15.862 26.064 1.00 65.19 88 HIS A C 1
ATOM 696 O O . HIS A 1 88 ? -25.587 16.487 26.725 1.00 65.19 88 HIS A O 1
ATOM 702 N N . SER A 1 89 ? -23.763 15.182 26.653 1.00 67.94 89 SER A N 1
ATOM 703 C CA . SER A 1 89 ? -23.583 15.162 28.112 1.00 67.94 89 SER A CA 1
ATOM 704 C C . SER A 1 89 ? -23.072 16.500 28.664 1.00 67.94 89 SER A C 1
ATOM 706 O O . SER A 1 89 ? -23.570 16.967 29.689 1.00 67.94 89 SER A O 1
ATOM 708 N N . LEU A 1 90 ? -22.170 17.182 27.951 1.00 69.19 90 LEU A N 1
ATOM 709 C CA . LEU A 1 90 ? -21.685 18.519 28.322 1.00 69.19 90 LEU A CA 1
ATOM 710 C C . LEU A 1 90 ? -22.779 19.596 28.233 1.00 69.19 90 LEU A C 1
ATOM 712 O O . LEU A 1 90 ? -22.835 20.496 29.071 1.00 69.19 90 LEU A O 1
ATOM 716 N N . GLY A 1 91 ? -23.689 19.487 27.261 1.00 61.91 91 GLY A N 1
ATOM 717 C CA . GLY A 1 91 ? -24.849 20.377 27.146 1.00 61.91 91 GLY A CA 1
ATOM 718 C C . GLY A 1 91 ? -25.854 20.242 28.298 1.00 61.91 91 GLY A C 1
ATOM 719 O O . GLY A 1 91 ? -26.529 21.215 28.632 1.00 61.91 91 GLY A O 1
ATOM 720 N N . LYS A 1 92 ? -25.935 19.065 28.937 1.00 59.41 92 LYS A N 1
ATOM 721 C CA . LYS A 1 92 ? -26.755 18.850 30.144 1.00 59.41 92 LYS A CA 1
ATOM 722 C C . LYS A 1 92 ? -26.115 19.442 31.402 1.00 59.41 92 LYS A C 1
ATOM 724 O O . LYS A 1 92 ? -26.835 19.964 32.242 1.00 59.41 92 LYS A O 1
ATOM 729 N N . LEU A 1 93 ? -24.785 19.410 31.508 1.00 58.88 93 LEU A N 1
ATOM 730 C CA . LEU A 1 93 ? -24.042 19.954 32.654 1.00 58.88 93 LEU A CA 1
ATOM 731 C C . LEU A 1 93 ? -24.035 21.490 32.724 1.00 58.88 93 LEU A C 1
ATOM 733 O O . LEU A 1 93 ? -23.881 22.034 33.805 1.00 58.88 93 LEU A O 1
ATOM 737 N N . ARG A 1 94 ? -24.226 22.199 31.603 1.00 55.94 94 ARG A N 1
ATOM 738 C CA . ARG A 1 94 ? -24.283 23.678 31.565 1.00 55.94 94 ARG A CA 1
ATOM 739 C C . ARG A 1 94 ? -25.655 24.286 31.895 1.00 55.94 94 ARG A C 1
ATOM 741 O O . ARG A 1 94 ? -25.791 25.503 31.848 1.00 55.94 94 ARG A O 1
ATOM 748 N N . LYS A 1 95 ? -26.678 23.464 32.151 1.00 52.50 95 LYS A N 1
ATOM 749 C CA . LYS A 1 95 ? -28.052 23.910 32.465 1.00 52.50 95 LYS A CA 1
ATOM 750 C C . LYS A 1 95 ? -28.434 23.742 33.946 1.00 52.50 95 LYS A C 1
ATOM 752 O O . LYS A 1 95 ? -29.614 23.859 34.267 1.00 52.50 95 LYS A O 1
ATOM 757 N N . LEU A 1 96 ? -27.461 23.460 34.811 1.00 46.34 96 LEU A N 1
ATOM 758 C CA . LEU A 1 96 ? -27.573 23.452 36.274 1.00 46.34 96 LEU A CA 1
ATOM 759 C C . LEU A 1 96 ? -26.738 24.604 36.833 1.00 46.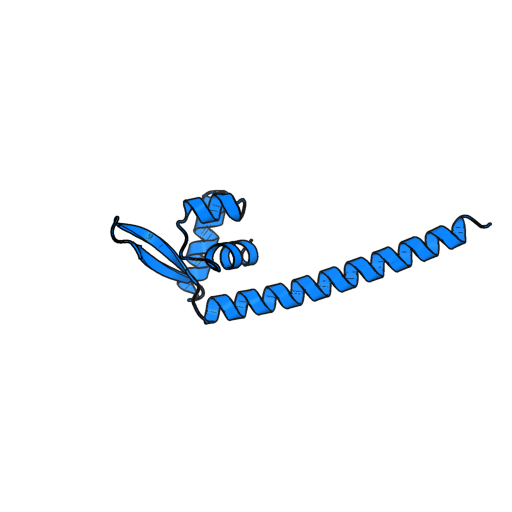34 96 LEU A C 1
ATOM 761 O O . LEU A 1 96 ? -27.170 25.173 37.855 1.00 46.34 96 LEU A O 1
#

Radius of gyration: 19.34 Å; chains: 1; bounding box: 42×35×58 Å

Foldseek 3Di:
DLLQLLVQQVPHWAALVSSCVRVVHDPVRSVVSVCVCPVVVQWDWDADPVRGTTIHGDPNVVVVSVVVVVVVVVVVVVVVVVVVVVVVVVVVVVVD

Sequence (96 aa):
MVYDVLCVVQVRPASKYRIMCEAKLNFLQAEGILSFLLDNGHLELGLRDNRVKEYVRTPKGESLRGFIAEVQDELDGLSIRAMSSRLHSLGKLRKL

Secondary structure (DSSP, 8-state):
-HHHHHHHTTSS-B-HHHHHHHTT--HHHHHHHHHHHHHTTSEEEEE-TTS-EEEEE-HHHHHHHHHHHHHHHHHHHHHHHHHHHHHHHHHHHTT-

pLDDT: mean 88.4, std 12.0, range [46.34, 98.12]